Protein AF-A0A2V9V0B8-F1 (afdb_monomer)

Mean predicted aligned error: 8.48 Å

Structure (mmCIF, N/CA/C/O backbone):
data_AF-A0A2V9V0B8-F1
#
_entry.id   AF-A0A2V9V0B8-F1
#
loop_
_atom_site.group_PDB
_atom_site.id
_atom_site.type_symbol
_atom_site.label_atom_id
_atom_site.label_alt_id
_atom_site.label_comp_id
_atom_site.label_asym_id
_atom_site.label_entity_id
_atom_site.label_seq_id
_atom_site.pdbx_PDB_ins_code
_atom_site.Cartn_x
_atom_site.Cartn_y
_atom_site.Cartn_z
_atom_site.occupancy
_atom_site.B_iso_or_equiv
_atom_site.auth_seq_id
_atom_site.auth_comp_id
_atom_site.auth_asym_id
_atom_site.auth_atom_id
_atom_site.pdbx_PDB_model_num
ATOM 1 N N . MET A 1 1 ? -16.215 -21.536 -35.390 1.00 45.47 1 MET A N 1
ATOM 2 C CA . MET A 1 1 ? -16.558 -21.417 -33.957 1.00 45.47 1 MET A CA 1
ATOM 3 C C . MET A 1 1 ? -15.459 -22.131 -33.192 1.00 45.47 1 MET A C 1
ATOM 5 O O . MET A 1 1 ? -15.391 -23.346 -33.280 1.00 45.47 1 MET A O 1
ATOM 9 N N . SER A 1 2 ? -14.535 -21.399 -32.573 1.00 42.06 2 SER A N 1
ATOM 10 C CA . SER A 1 2 ? -13.483 -21.996 -31.746 1.00 42.06 2 SER A CA 1
ATOM 11 C C . SER A 1 2 ? -13.419 -21.199 -30.455 1.00 42.06 2 SER A C 1
ATOM 13 O O . SER A 1 2 ? -13.039 -20.029 -30.455 1.00 42.06 2 SER A O 1
ATOM 15 N N . SER A 1 3 ? -13.926 -21.808 -29.390 1.00 45.09 3 SER A N 1
ATOM 16 C CA . SER A 1 3 ? -13.973 -21.237 -28.052 1.00 45.09 3 SER A CA 1
ATOM 17 C C . SER A 1 3 ? -12.559 -21.225 -27.480 1.00 45.09 3 SER A C 1
ATOM 19 O O . SER A 1 3 ? -12.031 -22.264 -27.096 1.00 45.09 3 SER A O 1
ATOM 21 N N . GLY A 1 4 ? -11.940 -20.045 -27.447 1.00 48.38 4 GLY A N 1
ATOM 22 C CA . GLY A 1 4 ? -10.722 -19.810 -26.683 1.00 48.38 4 GLY A CA 1
ATOM 23 C C . GLY A 1 4 ? -11.075 -19.788 -25.203 1.00 48.38 4 GLY A C 1
ATOM 24 O O . GLY A 1 4 ? -11.784 -18.898 -24.742 1.00 48.38 4 GLY A O 1
ATOM 25 N N . THR A 1 5 ? -10.613 -20.794 -24.472 1.00 51.44 5 THR A N 1
ATOM 26 C CA . THR A 1 5 ? -10.632 -20.838 -23.012 1.00 51.44 5 THR A CA 1
ATOM 27 C C . THR A 1 5 ? -10.065 -19.531 -22.466 1.00 51.44 5 THR A C 1
ATOM 29 O O . THR A 1 5 ? -8.872 -19.266 -22.619 1.00 51.44 5 THR A O 1
ATOM 32 N N . ALA A 1 6 ? -10.914 -18.709 -21.846 1.00 50.41 6 ALA A N 1
ATOM 33 C CA . ALA A 1 6 ? -10.464 -17.603 -21.019 1.00 50.41 6 ALA A CA 1
ATOM 34 C C . ALA A 1 6 ? -9.689 -18.223 -19.855 1.00 50.41 6 ALA A C 1
ATOM 36 O O . ALA A 1 6 ? -10.278 -18.676 -18.875 1.00 50.41 6 ALA A O 1
ATOM 37 N N . ALA A 1 7 ? -8.370 -18.327 -20.011 1.00 52.16 7 ALA A N 1
ATOM 38 C CA . ALA A 1 7 ? -7.483 -18.605 -18.904 1.00 52.16 7 ALA A CA 1
ATOM 39 C C . ALA A 1 7 ? -7.860 -17.610 -17.805 1.00 52.16 7 ALA A C 1
ATOM 41 O O . ALA A 1 7 ? -7.801 -16.394 -18.009 1.00 52.16 7 ALA A O 1
ATOM 42 N N . TYR A 1 8 ? -8.332 -18.138 -16.678 1.00 49.56 8 TYR A N 1
ATOM 43 C CA . TYR A 1 8 ? -8.553 -17.377 -15.462 1.00 49.56 8 TYR A CA 1
ATOM 44 C C . TYR A 1 8 ? -7.166 -16.989 -14.951 1.00 49.56 8 TYR A C 1
ATOM 46 O O . TYR A 1 8 ? -6.631 -17.587 -14.025 1.00 49.56 8 TYR A O 1
ATOM 54 N N . PHE A 1 9 ? -6.527 -16.034 -15.626 1.00 49.31 9 PHE A N 1
ATOM 55 C CA . PHE A 1 9 ? -5.489 -15.249 -15.002 1.00 49.31 9 PHE A CA 1
ATOM 56 C C . PHE A 1 9 ? -6.236 -14.511 -13.903 1.00 49.31 9 PHE A C 1
ATOM 58 O O . PHE A 1 9 ? -7.113 -13.706 -14.245 1.00 49.31 9 PHE A O 1
ATOM 65 N N . PRO A 1 10 ? -5.994 -14.798 -12.611 1.00 50.44 10 PRO A N 1
ATOM 66 C CA . PRO A 1 10 ? -6.465 -13.881 -11.596 1.00 50.44 10 PRO A CA 1
ATOM 67 C C . PRO A 1 10 ? -5.897 -12.535 -12.028 1.00 50.44 10 PRO A C 1
ATOM 69 O O . PRO A 1 10 ? -4.676 -12.380 -12.099 1.00 50.44 10 PRO A O 1
ATOM 72 N N . ARG A 1 11 ? -6.767 -11.608 -12.454 1.00 55.53 11 ARG A N 1
ATOM 73 C CA . ARG A 1 11 ? -6.347 -10.228 -12.659 1.00 55.53 11 ARG A CA 1
ATOM 74 C C . ARG A 1 11 ? -5.778 -9.855 -11.311 1.00 55.53 11 ARG A C 1
ATOM 76 O O . ARG A 1 11 ? -6.534 -9.763 -10.348 1.00 55.53 11 ARG A O 1
ATOM 83 N N . VAL A 1 12 ? -4.452 -9.774 -11.235 1.00 56.19 12 VAL A N 1
ATOM 84 C CA . VAL A 1 12 ? -3.772 -9.268 -10.053 1.00 56.19 12 VAL A CA 1
ATOM 85 C C . VAL A 1 12 ? -4.466 -7.936 -9.802 1.00 56.19 12 VAL A C 1
ATOM 87 O O . VAL A 1 12 ? -4.494 -7.124 -10.737 1.00 56.19 12 VAL A O 1
ATOM 90 N N . PRO A 1 13 ? -5.157 -7.755 -8.661 1.00 59.81 13 PRO A N 1
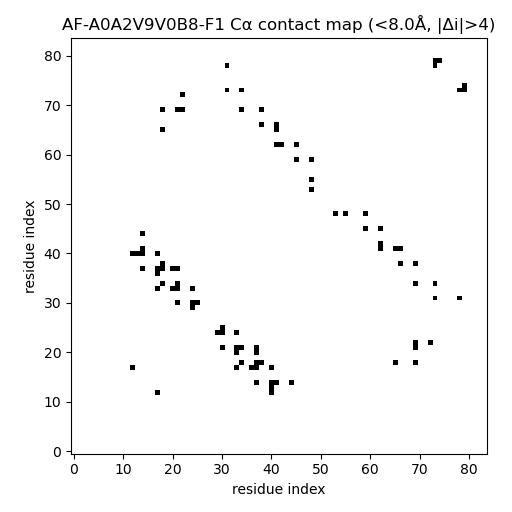ATOM 91 C CA . PRO A 1 13 ? -5.895 -6.529 -8.425 1.00 59.81 13 PRO A CA 1
ATOM 92 C C . PRO A 1 13 ? -4.944 -5.370 -8.680 1.00 59.81 13 PRO A C 1
ATOM 94 O O . PRO A 1 13 ? -3.808 -5.385 -8.195 1.00 59.81 13 PRO A O 1
ATOM 97 N N . ARG A 1 14 ? -5.359 -4.415 -9.517 1.00 84.44 14 ARG A N 1
ATOM 98 C CA . ARG A 1 14 ? -4.506 -3.264 -9.822 1.00 84.44 14 ARG A CA 1
ATOM 99 C C . ARG A 1 14 ? -4.247 -2.593 -8.476 1.00 84.44 14 ARG A C 1
ATOM 101 O O . ARG A 1 14 ? -5.208 -2.380 -7.747 1.00 84.44 14 ARG A O 1
ATOM 108 N N . TRP A 1 15 ? -3.000 -2.298 -8.122 1.00 94.00 15 TRP A N 1
ATOM 109 C CA . TRP A 1 15 ? -2.625 -1.814 -6.781 1.00 94.00 15 TRP A CA 1
ATOM 110 C C . TRP A 1 15 ? -3.539 -0.687 -6.252 1.00 94.00 15 TRP A C 1
ATOM 112 O O . TRP A 1 15 ? -3.884 -0.665 -5.074 1.00 94.00 15 TRP A O 1
ATOM 122 N N . HIS A 1 16 ? -4.045 0.168 -7.148 1.00 94.62 16 HIS A N 1
ATOM 123 C CA . HIS A 1 16 ? -5.067 1.187 -6.895 1.00 94.62 16 HIS A CA 1
ATOM 124 C C . HIS A 1 16 ? -6.368 0.672 -6.249 1.00 94.62 16 HIS A C 1
ATOM 126 O O . HIS A 1 16 ? -6.987 1.366 -5.448 1.00 94.62 16 HIS A O 1
ATOM 132 N N . GLU A 1 17 ? -6.849 -0.506 -6.640 1.00 95.69 17 GLU A N 1
ATOM 133 C CA . GLU A 1 17 ? -8.075 -1.113 -6.116 1.00 95.69 17 GLU A CA 1
ATOM 134 C C . GLU A 1 17 ? -7.879 -1.573 -4.676 1.00 95.69 17 GLU A C 1
ATOM 136 O O . GLU A 1 17 ? -8.718 -1.268 -3.832 1.00 95.69 17 GLU A O 1
ATOM 141 N N . LEU A 1 18 ? -6.753 -2.228 -4.382 1.00 97.00 18 LEU A N 1
ATOM 142 C CA . LEU A 1 18 ? -6.412 -2.647 -3.021 1.00 97.00 18 LEU A CA 1
ATOM 143 C C . LEU A 1 18 ? -6.116 -1.443 -2.129 1.00 97.00 18 LEU A C 1
ATOM 145 O O . LEU A 1 18 ? -6.593 -1.391 -1.000 1.00 97.00 18 LEU A O 1
ATOM 149 N N . TYR A 1 19 ? -5.425 -0.435 -2.660 1.00 97.69 19 TYR A N 1
ATOM 150 C CA . TYR A 1 19 ? -5.217 0.838 -1.979 1.00 97.69 19 TYR A CA 1
ATOM 151 C C . TYR A 1 19 ? -6.545 1.500 -1.585 1.00 97.69 19 TYR A C 1
ATOM 153 O O . TYR A 1 19 ? -6.766 1.801 -0.413 1.00 97.69 19 TYR A O 1
ATOM 161 N N . LYS A 1 20 ? -7.486 1.649 -2.527 1.00 96.94 20 LYS A N 1
ATOM 162 C CA . LYS A 1 20 ? -8.826 2.177 -2.220 1.00 96.94 20 LYS A CA 1
ATOM 163 C C . LYS A 1 20 ? -9.583 1.286 -1.237 1.00 96.94 20 LYS A C 1
ATOM 165 O O . LYS A 1 20 ? -10.235 1.804 -0.338 1.00 96.94 20 LYS A O 1
ATOM 170 N N . ALA A 1 21 ? -9.496 -0.034 -1.385 1.00 96.81 21 ALA A N 1
ATOM 171 C CA . ALA A 1 21 ? -10.138 -0.968 -0.467 1.00 96.81 21 ALA A CA 1
ATOM 172 C C . ALA A 1 21 ? -9.595 -0.843 0.964 1.00 96.81 21 ALA A C 1
ATOM 174 O O . ALA A 1 21 ? -10.355 -1.065 1.897 1.00 96.81 21 ALA A O 1
ATOM 175 N N . ALA A 1 22 ? -8.323 -0.475 1.143 1.00 96.94 22 ALA A N 1
ATOM 176 C CA . ALA A 1 22 ? -7.746 -0.174 2.450 1.00 96.94 22 ALA A CA 1
ATOM 177 C C . ALA A 1 22 ? -8.234 1.173 3.006 1.00 96.94 22 ALA A C 1
ATOM 179 O O . ALA A 1 22 ? -8.619 1.237 4.170 1.00 96.94 22 ALA A O 1
ATOM 180 N N . LEU A 1 23 ? -8.275 2.228 2.182 1.00 96.81 23 LEU A N 1
ATOM 181 C CA . LEU A 1 23 ? -8.736 3.558 2.607 1.00 96.81 23 LEU A CA 1
ATOM 182 C C . LEU A 1 23 ? -10.216 3.598 3.009 1.00 96.81 23 LEU A C 1
ATOM 184 O O . LEU A 1 23 ? -10.591 4.363 3.893 1.00 96.81 23 LEU A O 1
ATOM 188 N N . PHE A 1 24 ? -11.053 2.808 2.335 1.00 96.94 24 PHE A N 1
ATOM 189 C CA . PHE A 1 24 ? -12.503 2.790 2.545 1.00 96.94 24 PHE A CA 1
ATOM 190 C C . PHE A 1 24 ? -12.988 1.585 3.364 1.00 96.94 24 PHE A C 1
ATOM 192 O O . PHE A 1 24 ? -14.194 1.354 3.441 1.00 96.94 24 PHE A O 1
ATOM 199 N N . GLU A 1 25 ? -12.087 0.810 3.976 1.00 97.69 25 GLU A N 1
ATOM 200 C CA . GLU A 1 25 ? -12.491 -0.258 4.890 1.00 97.69 25 GLU A CA 1
ATOM 201 C C . GLU A 1 25 ? -13.031 0.336 6.198 1.00 97.69 25 GLU A C 1
ATOM 203 O O . GLU A 1 25 ? -12.373 1.133 6.865 1.00 97.69 25 GLU A O 1
ATOM 208 N N . THR A 1 26 ? -14.245 -0.063 6.569 1.00 94.94 26 THR A N 1
ATOM 209 C CA . THR A 1 26 ? -14.941 0.420 7.772 1.00 94.94 26 THR A CA 1
ATOM 210 C C . THR A 1 26 ? -14.891 -0.584 8.917 1.00 94.94 26 THR A C 1
ATOM 212 O O . THR A 1 26 ? -15.083 -0.217 10.076 1.00 94.94 26 THR A O 1
ATOM 215 N N . ASP A 1 27 ? -14.658 -1.858 8.603 1.00 97.12 27 ASP A N 1
ATOM 216 C CA . ASP A 1 27 ? -14.525 -2.925 9.584 1.00 97.12 27 ASP A CA 1
ATOM 217 C C . ASP A 1 27 ? -13.124 -2.889 10.205 1.00 97.12 27 ASP A C 1
ATOM 219 O O . ASP A 1 27 ? -12.135 -3.269 9.571 1.00 97.12 27 ASP A O 1
ATOM 223 N N . ARG A 1 28 ? -13.040 -2.434 11.463 1.00 92.12 28 ARG A N 1
ATOM 224 C CA . ARG A 1 28 ? -11.770 -2.224 12.179 1.00 92.12 28 ARG A CA 1
ATOM 225 C C . ARG A 1 28 ? -10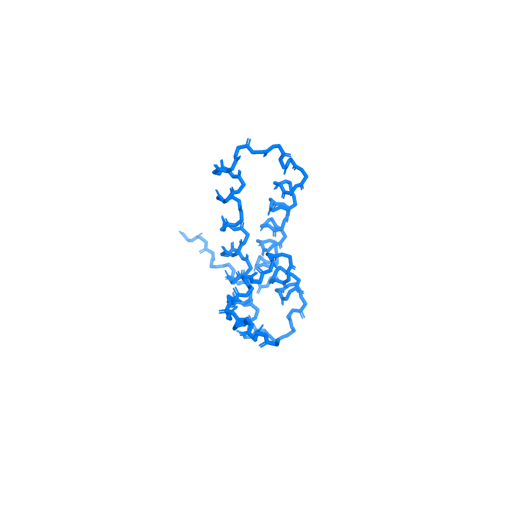.912 -3.481 12.265 1.00 92.12 28 ARG A C 1
ATOM 227 O O . ARG A 1 28 ? -9.690 -3.350 12.283 1.00 92.12 28 ARG A O 1
ATOM 234 N N . ASP A 1 29 ? -11.525 -4.661 12.261 1.00 94.56 29 ASP A N 1
ATOM 235 C CA . ASP A 1 29 ? -10.803 -5.931 12.333 1.00 94.56 29 ASP A CA 1
ATOM 236 C C . ASP A 1 29 ? -10.161 -6.295 10.985 1.00 94.56 29 ASP A C 1
ATOM 238 O O . ASP A 1 29 ? -9.152 -6.999 10.935 1.00 94.56 29 ASP A O 1
ATOM 242 N N . LYS A 1 30 ? -10.704 -5.774 9.877 1.00 96.31 30 LYS A N 1
ATOM 243 C CA . LYS A 1 30 ? -10.196 -6.000 8.515 1.00 96.31 30 LYS A CA 1
ATOM 244 C C . LYS A 1 30 ? -9.213 -4.938 8.047 1.00 96.31 30 LYS A C 1
ATOM 246 O O . LYS A 1 30 ? -8.417 -5.228 7.152 1.00 96.31 30 LYS A O 1
ATOM 251 N N . ILE A 1 31 ? -9.239 -3.736 8.629 1.00 95.38 31 ILE A N 1
ATOM 252 C CA . ILE A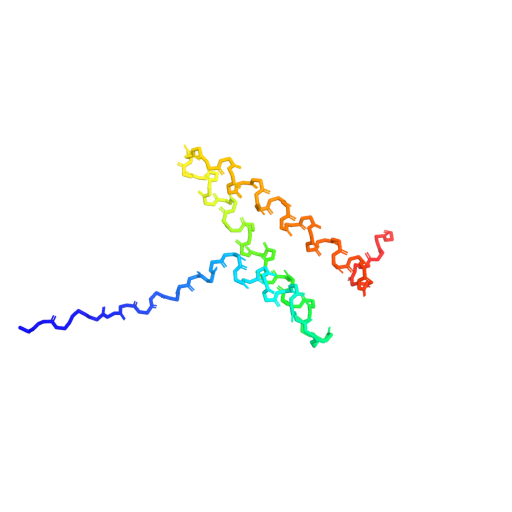 1 31 ? -8.346 -2.641 8.221 1.00 95.38 31 ILE A CA 1
ATOM 253 C C . ILE A 1 31 ? -6.866 -3.075 8.199 1.00 95.38 31 ILE A C 1
ATOM 255 O O . ILE A 1 31 ? -6.226 -2.864 7.167 1.00 95.38 31 ILE A O 1
ATOM 259 N N . PRO A 1 32 ? -6.302 -3.732 9.240 1.00 95.75 32 PRO A N 1
ATOM 260 C CA . PRO A 1 32 ? -4.898 -4.146 9.212 1.00 95.75 32 PRO A CA 1
ATOM 261 C C . PRO A 1 32 ? -4.574 -5.073 8.034 1.00 95.75 32 PRO A C 1
ATOM 263 O O . PRO A 1 32 ? -3.564 -4.891 7.355 1.00 95.75 32 PRO A O 1
ATOM 266 N N . GLN A 1 33 ? -5.460 -6.035 7.753 1.00 96.69 33 GLN A N 1
ATOM 267 C CA . GLN A 1 33 ? -5.296 -6.960 6.635 1.00 96.69 33 GLN A CA 1
ATOM 268 C C . GLN A 1 33 ? -5.348 -6.225 5.290 1.00 96.69 33 GLN A C 1
ATOM 270 O O . GLN A 1 33 ? -4.498 -6.459 4.432 1.00 96.69 33 GLN A O 1
ATOM 275 N N . ARG A 1 34 ? -6.314 -5.319 5.103 1.00 97.69 34 ARG A N 1
ATOM 276 C CA . ARG A 1 34 ? -6.472 -4.570 3.848 1.00 97.69 34 ARG A CA 1
ATOM 277 C C . ARG A 1 34 ? -5.292 -3.653 3.568 1.00 97.69 34 ARG A C 1
ATOM 279 O O . ARG A 1 34 ? -4.856 -3.567 2.422 1.00 97.69 34 ARG A O 1
ATOM 286 N N . ILE A 1 35 ? -4.739 -3.026 4.605 1.00 96.81 35 ILE A N 1
ATOM 287 C CA . ILE A 1 35 ? -3.511 -2.237 4.478 1.00 96.81 35 ILE A CA 1
ATOM 288 C C . ILE A 1 35 ? -2.350 -3.130 4.020 1.00 96.81 35 ILE A C 1
ATOM 290 O O . ILE A 1 35 ? -1.686 -2.794 3.043 1.00 96.81 35 ILE A O 1
ATOM 294 N N . ALA A 1 36 ? -2.145 -4.293 4.648 1.00 96.38 36 ALA A N 1
ATOM 295 C CA . ALA A 1 36 ? -1.066 -5.210 4.269 1.00 96.38 36 ALA A CA 1
ATOM 296 C C . ALA A 1 36 ? -1.207 -5.742 2.826 1.00 96.38 36 ALA A C 1
ATOM 298 O O . ALA A 1 36 ? -0.218 -5.881 2.102 1.00 96.38 36 ALA A O 1
ATOM 299 N N . GLU A 1 37 ? -2.434 -6.027 2.380 1.00 96.56 37 GLU A N 1
ATOM 300 C CA . GLU A 1 37 ? -2.722 -6.430 0.997 1.00 96.56 37 GLU A CA 1
ATOM 301 C C . GLU A 1 37 ? -2.384 -5.315 -0.004 1.00 96.56 37 GLU A C 1
ATOM 303 O O . GLU A 1 37 ? -1.761 -5.583 -1.039 1.00 96.56 37 GLU A O 1
ATOM 308 N N . ALA A 1 38 ? -2.742 -4.068 0.316 1.00 97.44 38 ALA A N 1
ATOM 309 C CA . ALA A 1 38 ? -2.422 -2.902 -0.498 1.00 97.44 38 ALA A CA 1
ATOM 310 C C . ALA A 1 38 ? -0.908 -2.650 -0.572 1.00 97.44 38 ALA A C 1
ATOM 312 O O . ALA A 1 38 ? -0.369 -2.561 -1.675 1.00 97.44 38 ALA A O 1
ATOM 313 N N . GLU A 1 39 ? -0.210 -2.624 0.567 1.00 96.94 39 GLU A N 1
ATOM 314 C CA . GLU A 1 39 ? 1.250 -2.454 0.636 1.00 96.94 39 GLU A CA 1
ATOM 315 C C . GLU A 1 39 ? 1.972 -3.509 -0.211 1.00 96.94 39 GLU A C 1
ATOM 317 O O . GLU A 1 39 ? 2.834 -3.184 -1.029 1.00 96.94 39 GLU A O 1
ATOM 322 N N . LYS A 1 40 ? 1.576 -4.782 -0.080 1.00 96.25 40 LYS A N 1
ATOM 323 C CA . LYS A 1 40 ? 2.161 -5.878 -0.860 1.00 96.25 40 LYS A CA 1
ATOM 324 C C . LYS A 1 40 ? 1.983 -5.671 -2.364 1.00 96.25 40 LYS A C 1
ATOM 326 O O . LYS A 1 40 ? 2.910 -5.941 -3.127 1.00 96.25 40 LYS A O 1
ATOM 331 N N . SER A 1 41 ? 0.803 -5.226 -2.793 1.00 95.69 41 SER A N 1
ATOM 332 C CA . SER A 1 41 ? 0.510 -4.984 -4.208 1.00 95.69 41 SER A CA 1
ATOM 333 C C . SER A 1 41 ? 1.271 -3.775 -4.759 1.00 95.69 41 SER A C 1
ATOM 335 O O . SER A 1 41 ? 1.832 -3.861 -5.851 1.00 95.69 41 SER A O 1
ATOM 337 N N . ILE A 1 42 ? 1.370 -2.692 -3.985 1.00 95.69 42 ILE A N 1
ATOM 338 C CA . ILE A 1 42 ? 2.131 -1.489 -4.346 1.00 95.69 42 ILE A CA 1
ATOM 339 C C . ILE A 1 42 ? 3.624 -1.817 -4.493 1.00 95.69 42 ILE A C 1
ATOM 341 O O . ILE A 1 42 ? 4.228 -1.503 -5.516 1.00 95.69 42 ILE A O 1
ATOM 345 N N . VAL A 1 43 ? 4.208 -2.547 -3.536 1.00 94.75 43 VAL A N 1
ATOM 346 C CA . VAL A 1 43 ? 5.614 -2.984 -3.608 1.00 94.75 43 VAL A CA 1
ATOM 347 C C . VAL A 1 43 ? 5.859 -3.922 -4.792 1.00 94.75 43 VAL A C 1
ATOM 349 O O . VAL A 1 43 ? 6.907 -3.845 -5.434 1.00 94.75 43 VAL A O 1
ATOM 352 N N . ALA A 1 44 ? 4.916 -4.816 -5.101 1.00 93.44 44 ALA A N 1
ATOM 353 C CA . ALA A 1 44 ? 5.020 -5.665 -6.285 1.00 93.44 44 ALA A CA 1
ATOM 354 C C . ALA A 1 44 ? 5.048 -4.824 -7.570 1.00 93.44 44 ALA A C 1
ATOM 356 O O . ALA A 1 44 ? 5.916 -5.047 -8.412 1.00 93.44 44 ALA A O 1
ATOM 357 N N . ARG A 1 45 ? 4.178 -3.811 -7.679 1.00 93.50 45 ARG A N 1
ATOM 358 C CA . ARG A 1 45 ? 4.159 -2.911 -8.835 1.00 93.50 45 ARG A CA 1
ATOM 359 C C . ARG A 1 45 ? 5.450 -2.107 -8.968 1.00 93.50 45 ARG A C 1
ATOM 361 O O . ARG A 1 45 ? 6.010 -2.070 -10.057 1.00 93.50 45 ARG A O 1
ATOM 368 N N . ALA A 1 46 ? 5.958 -1.536 -7.878 1.00 91.50 46 ALA A N 1
ATOM 369 C CA . ALA A 1 46 ? 7.219 -0.790 -7.891 1.00 91.50 46 ALA A CA 1
ATOM 370 C C . ALA A 1 46 ? 8.385 -1.650 -8.416 1.00 91.50 46 ALA A C 1
ATOM 372 O O . ALA A 1 46 ? 9.207 -1.199 -9.211 1.00 91.50 46 ALA A O 1
ATOM 373 N N . ARG A 1 47 ? 8.426 -2.937 -8.039 1.00 91.50 47 ARG A N 1
ATOM 374 C CA . ARG A 1 47 ? 9.429 -3.887 -8.550 1.00 91.50 47 ARG A CA 1
ATOM 375 C C . ARG A 1 47 ? 9.276 -4.164 -10.046 1.00 91.50 47 ARG A C 1
ATOM 377 O O . ARG A 1 47 ? 10.283 -4.286 -10.737 1.00 91.50 47 ARG A O 1
ATOM 384 N N . GLU A 1 48 ? 8.046 -4.275 -10.547 1.00 90.31 48 GLU A N 1
ATOM 385 C CA . GLU A 1 48 ? 7.782 -4.432 -11.984 1.00 90.31 48 GLU A CA 1
ATOM 386 C C . GLU A 1 48 ? 8.227 -3.199 -12.782 1.00 90.31 48 GLU A C 1
ATOM 388 O O . GLU A 1 48 ? 8.855 -3.341 -13.834 1.00 90.31 48 GLU A O 1
ATOM 393 N N . LEU A 1 49 ? 7.934 -1.995 -12.283 1.00 88.31 49 LEU A N 1
ATOM 394 C CA . LEU A 1 49 ? 8.350 -0.741 -12.918 1.00 88.31 49 LEU A CA 1
ATOM 395 C C . LEU A 1 49 ? 9.873 -0.635 -12.981 1.00 88.31 49 LEU A C 1
ATOM 397 O O . LEU A 1 49 ? 10.432 -0.426 -14.057 1.00 88.31 49 LEU A O 1
ATOM 401 N N . PHE A 1 50 ? 10.545 -0.928 -11.868 1.00 86.25 50 PHE A N 1
ATOM 402 C CA . PHE A 1 50 ? 12.003 -0.970 -11.819 1.00 86.25 50 PHE A CA 1
ATOM 403 C C . PHE A 1 50 ? 12.598 -1.980 -12.816 1.00 86.25 50 PHE A C 1
ATOM 405 O O . PHE A 1 50 ? 13.582 -1.689 -13.492 1.00 86.25 50 PHE A O 1
ATOM 412 N N . ALA A 1 51 ? 11.990 -3.163 -12.954 1.00 86.19 51 ALA A N 1
ATOM 413 C CA . ALA A 1 51 ? 12.474 -4.206 -13.860 1.00 86.19 51 ALA A CA 1
ATOM 414 C C . ALA A 1 51 ? 12.257 -3.887 -15.351 1.00 86.19 51 ALA A C 1
ATOM 416 O O . ALA A 1 51 ? 13.005 -4.373 -16.198 1.00 86.19 51 ALA A O 1
ATOM 417 N N . THR A 1 52 ? 11.229 -3.105 -15.685 1.00 81.94 52 THR A N 1
ATOM 418 C CA . THR A 1 52 ? 10.872 -2.781 -17.078 1.00 81.94 52 THR A CA 1
ATOM 419 C C . THR A 1 52 ? 11.610 -1.560 -17.630 1.00 81.94 52 THR A C 1
ATOM 421 O O . THR A 1 52 ? 11.502 -1.298 -18.828 1.00 81.94 52 THR A O 1
ATOM 424 N N . ASN A 1 53 ? 12.376 -0.844 -16.792 1.00 73.69 53 ASN A N 1
ATOM 425 C CA . ASN A 1 53 ? 13.232 0.296 -17.155 1.00 73.69 53 ASN A CA 1
ATOM 426 C C . ASN A 1 53 ? 12.546 1.291 -18.116 1.00 73.69 53 ASN A C 1
ATOM 428 O O . ASN A 1 53 ? 13.143 1.778 -19.077 1.00 73.69 53 ASN A O 1
ATOM 432 N N . THR A 1 54 ? 11.252 1.510 -17.884 1.00 74.50 54 THR A N 1
ATOM 433 C CA . THR A 1 54 ? 10.384 2.400 -18.654 1.00 74.50 54 THR A CA 1
ATOM 434 C C . THR A 1 54 ? 10.136 3.648 -17.814 1.00 74.50 54 THR A C 1
ATOM 436 O O . THR A 1 54 ? 9.892 3.517 -16.615 1.00 74.50 54 THR A O 1
ATOM 439 N N . ASP A 1 55 ? 10.168 4.832 -18.430 1.00 78.19 55 ASP A N 1
ATOM 440 C CA . ASP A 1 55 ? 9.863 6.101 -17.756 1.00 78.19 55 ASP A CA 1
ATOM 441 C C . ASP A 1 55 ? 8.392 6.130 -17.304 1.00 78.19 55 ASP A C 1
ATOM 443 O O . ASP A 1 55 ? 7.502 6.544 -18.045 1.00 78.19 55 ASP A O 1
ATOM 447 N N . ASN A 1 56 ? 8.136 5.676 -16.074 1.00 84.06 56 ASN A N 1
ATOM 448 C CA . ASN A 1 56 ? 6.823 5.673 -15.421 1.00 84.06 56 ASN A CA 1
ATOM 449 C C . ASN A 1 56 ? 6.810 6.605 -14.202 1.00 84.06 56 ASN A C 1
ATOM 451 O O . ASN A 1 56 ? 6.220 6.280 -13.177 1.00 84.06 56 ASN A O 1
ATOM 455 N N . ILE A 1 57 ? 7.449 7.772 -14.326 1.00 87.12 57 ILE A N 1
ATOM 456 C CA . ILE A 1 57 ? 7.657 8.741 -13.234 1.00 87.12 57 ILE A CA 1
ATOM 457 C C . ILE A 1 57 ? 6.346 9.069 -12.496 1.00 87.12 57 ILE A C 1
ATOM 459 O O . ILE A 1 57 ? 6.326 9.149 -11.271 1.00 87.12 57 ILE A O 1
ATOM 463 N N . GLU A 1 58 ? 5.239 9.231 -13.228 1.00 90.00 58 GLU A N 1
ATOM 464 C CA . GLU A 1 58 ? 3.924 9.499 -12.631 1.00 90.00 58 GLU A CA 1
ATOM 465 C C . GLU A 1 58 ? 3.402 8.321 -11.795 1.00 90.00 58 GLU A C 1
ATOM 467 O O . GLU A 1 58 ? 2.830 8.531 -10.727 1.00 90.00 58 GLU A O 1
ATOM 472 N N . GLU A 1 59 ? 3.588 7.081 -12.266 1.00 92.06 59 GLU A N 1
ATOM 473 C CA . GLU A 1 59 ? 3.156 5.896 -11.521 1.00 92.06 59 GLU A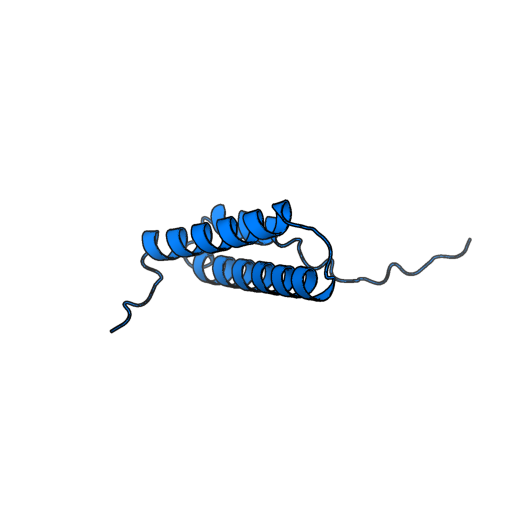 CA 1
ATOM 474 C C . GLU A 1 59 ? 4.064 5.663 -10.308 1.00 92.06 59 GLU A C 1
ATOM 476 O O . GLU A 1 59 ? 3.542 5.374 -9.237 1.00 92.06 59 GLU A O 1
ATOM 481 N N . ASP A 1 60 ? 5.378 5.872 -10.428 1.00 90.75 60 ASP A N 1
ATOM 482 C CA . ASP A 1 60 ? 6.3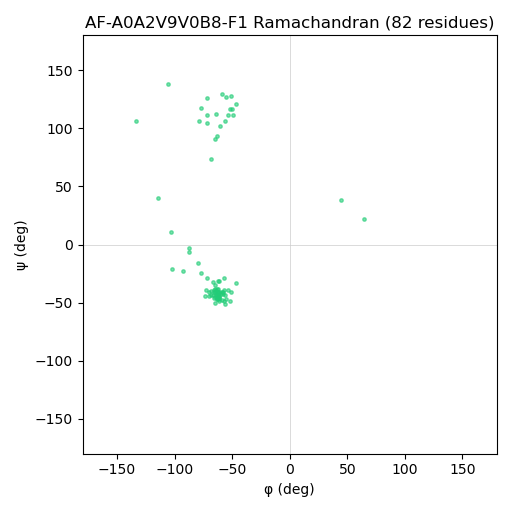20 5.785 -9.302 1.00 90.75 60 ASP A CA 1
ATOM 483 C C . ASP A 1 60 ? 5.936 6.749 -8.171 1.00 90.75 60 ASP A C 1
ATOM 485 O O . ASP A 1 60 ? 5.784 6.324 -7.024 1.00 90.75 60 ASP A O 1
ATOM 489 N N . GLN A 1 61 ? 5.669 8.020 -8.496 1.00 94.38 61 GLN A N 1
ATOM 490 C CA . GLN A 1 61 ? 5.221 8.998 -7.501 1.00 94.38 61 GLN A CA 1
ATOM 491 C C . GLN A 1 61 ? 3.901 8.575 -6.843 1.00 94.38 61 GLN A C 1
ATOM 493 O O . GLN A 1 61 ? 3.740 8.692 -5.629 1.00 94.38 61 GLN A O 1
ATOM 498 N N . ALA A 1 62 ? 2.957 8.043 -7.624 1.00 95.62 62 ALA A N 1
ATOM 499 C CA . ALA A 1 62 ? 1.674 7.596 -7.096 1.00 95.62 62 ALA A CA 1
ATOM 500 C C . ALA A 1 62 ? 1.807 6.376 -6.162 1.00 95.62 62 ALA A C 1
ATOM 502 O O . ALA A 1 62 ? 1.033 6.246 -5.209 1.00 95.62 62 ALA A O 1
ATOM 503 N N . LEU A 1 63 ? 2.775 5.487 -6.410 1.00 95.38 63 LEU A N 1
ATOM 504 C CA . LEU A 1 63 ? 3.081 4.355 -5.531 1.00 95.38 63 LEU A CA 1
ATOM 505 C C . LEU A 1 63 ? 3.685 4.832 -4.202 1.00 95.38 63 LEU A C 1
ATOM 507 O O . LEU A 1 63 ? 3.264 4.354 -3.144 1.00 95.38 63 LEU A O 1
ATOM 511 N N . ASP A 1 64 ? 4.612 5.792 -4.242 1.00 95.94 64 ASP A N 1
ATOM 512 C CA . ASP A 1 64 ? 5.216 6.388 -3.044 1.00 95.94 64 ASP A CA 1
ATOM 513 C C . ASP A 1 64 ? 4.176 7.130 -2.192 1.00 95.94 64 ASP A C 1
ATOM 515 O O . ASP A 1 64 ? 4.074 6.897 -0.981 1.00 95.94 64 ASP A O 1
ATOM 519 N N . ASP A 1 65 ? 3.337 7.953 -2.827 1.00 97.38 65 ASP A N 1
ATOM 520 C CA . ASP A 1 65 ? 2.238 8.664 -2.166 1.00 97.38 65 ASP A CA 1
ATOM 521 C C . ASP A 1 65 ? 1.261 7.682 -1.501 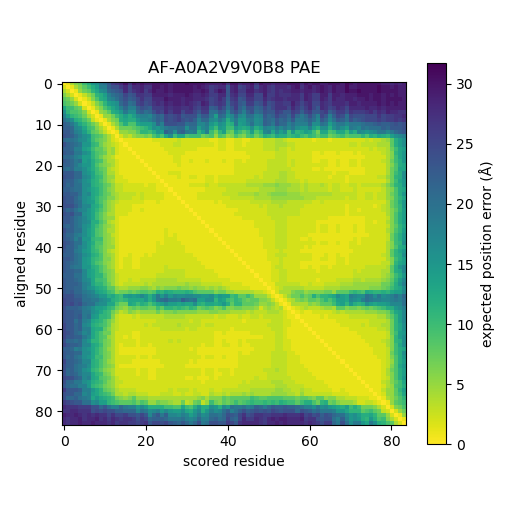1.00 97.38 65 ASP A C 1
ATOM 523 O O . ASP A 1 65 ? 0.811 7.898 -0.370 1.00 97.38 65 ASP A O 1
ATOM 527 N N . ALA A 1 66 ? 0.954 6.566 -2.171 1.00 97.56 66 ALA A N 1
ATOM 528 C CA . ALA A 1 66 ? 0.073 5.535 -1.635 1.00 97.56 66 ALA A CA 1
ATOM 529 C C . ALA A 1 66 ? 0.680 4.829 -0.411 1.00 97.56 66 ALA A C 1
ATOM 531 O O . ALA A 1 66 ? -0.020 4.642 0.588 1.00 97.56 66 ALA A O 1
ATOM 532 N N . LEU A 1 67 ? 1.971 4.469 -0.438 1.00 97.38 67 LEU A N 1
ATOM 533 C CA . LEU A 1 67 ? 2.652 3.887 0.729 1.00 97.38 67 LEU A CA 1
ATOM 534 C C . LEU A 1 67 ? 2.677 4.860 1.908 1.00 97.38 67 LEU A C 1
ATOM 536 O O . LEU A 1 67 ? 2.403 4.465 3.045 1.00 97.38 67 LEU A O 1
ATOM 540 N N . TYR A 1 68 ? 2.956 6.136 1.642 1.00 97.25 68 TYR A N 1
ATOM 541 C CA . TYR A 1 68 ? 2.944 7.169 2.670 1.00 97.25 68 TYR A CA 1
ATOM 542 C C . TYR A 1 68 ? 1.554 7.320 3.306 1.00 97.25 68 TYR A C 1
ATOM 544 O O . TYR A 1 68 ? 1.427 7.325 4.534 1.00 97.25 68 TYR A O 1
ATOM 552 N N . ALA A 1 69 ? 0.496 7.365 2.492 1.00 97.62 69 ALA A N 1
ATOM 553 C CA . ALA A 1 69 ? -0.881 7.452 2.972 1.00 97.62 69 ALA A CA 1
ATOM 554 C C . ALA A 1 69 ? -1.294 6.231 3.814 1.00 97.62 69 ALA A C 1
ATOM 556 O O . ALA A 1 69 ? -1.920 6.394 4.864 1.00 97.62 69 ALA A O 1
ATOM 557 N N . LEU A 1 70 ? -0.909 5.014 3.411 1.00 97.25 70 LEU A N 1
ATOM 558 C CA . LEU A 1 70 ? -1.176 3.796 4.187 1.00 97.25 70 LEU A CA 1
ATOM 559 C C . LEU A 1 70 ? -0.452 3.809 5.539 1.00 97.25 70 LEU A C 1
ATOM 561 O O . LEU A 1 70 ? -1.043 3.457 6.563 1.00 97.25 70 LEU A O 1
ATOM 565 N N . ARG A 1 71 ? 0.795 4.289 5.57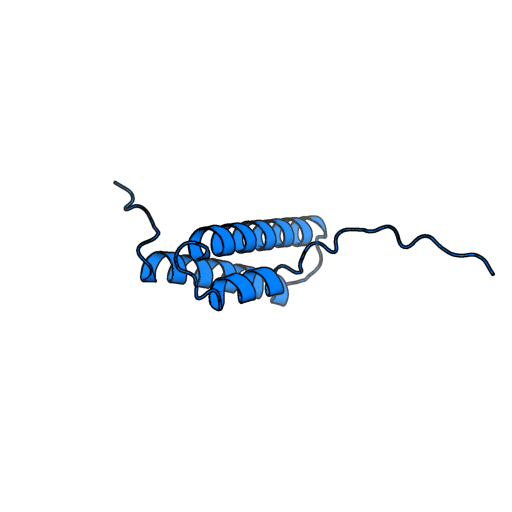7 1.00 96.12 71 ARG A N 1
ATOM 566 C CA . ARG A 1 71 ? 1.560 4.441 6.821 1.00 96.12 71 ARG A CA 1
ATOM 567 C C . ARG A 1 71 ? 0.944 5.474 7.764 1.00 96.12 71 ARG A C 1
ATOM 569 O O . ARG A 1 71 ? 0.873 5.252 8.977 1.00 96.12 71 ARG A O 1
ATOM 576 N N . ALA A 1 72 ? 0.476 6.592 7.213 1.00 96.12 72 ALA A N 1
ATOM 577 C CA . ALA A 1 72 ? -0.263 7.598 7.966 1.00 96.12 72 ALA A CA 1
ATOM 578 C C . ALA A 1 72 ? -1.563 7.009 8.535 1.00 96.12 72 ALA A C 1
ATOM 580 O O . ALA A 1 72 ? -1.829 7.162 9.726 1.00 96.12 72 ALA A O 1
ATOM 581 N N . LEU A 1 73 ? -2.319 6.249 7.734 1.00 94.56 73 LEU A N 1
ATOM 582 C CA . LEU A 1 73 ? -3.530 5.557 8.180 1.00 94.56 73 LEU A CA 1
ATOM 583 C C . LEU A 1 73 ? -3.247 4.580 9.334 1.00 94.56 73 LEU A C 1
ATOM 585 O O . LEU A 1 73 ? -3.937 4.633 10.351 1.00 94.56 73 LEU A O 1
ATOM 589 N N . GLN A 1 74 ? -2.210 3.738 9.231 1.00 94.25 74 GLN A N 1
ATOM 590 C CA . GLN A 1 74 ? -1.792 2.842 10.324 1.00 94.25 74 GLN A CA 1
ATOM 591 C C . GLN A 1 74 ? -1.497 3.615 11.615 1.00 94.25 74 GLN A C 1
ATOM 593 O O . GLN A 1 74 ? -1.918 3.201 12.697 1.00 94.25 74 GLN A O 1
ATOM 598 N N . SER A 1 75 ? -0.797 4.746 11.493 1.00 93.88 75 SER A N 1
ATOM 599 C CA . SER A 1 75 ? -0.441 5.607 12.622 1.00 93.88 75 SER A CA 1
ATOM 600 C C . SER A 1 75 ? -1.681 6.238 13.262 1.00 93.88 75 SER A C 1
ATOM 602 O O . SER A 1 75 ? -1.841 6.170 14.479 1.00 93.88 75 SER A O 1
ATOM 604 N N . CYS A 1 76 ? -2.601 6.784 12.460 1.00 92.94 76 CYS A N 1
ATOM 605 C CA . CYS A 1 76 ? -3.859 7.368 12.937 1.00 92.94 76 CYS A CA 1
ATOM 606 C C . CYS A 1 76 ? -4.757 6.352 13.651 1.00 92.94 76 CYS A C 1
ATOM 608 O O . CYS A 1 76 ? -5.495 6.710 14.567 1.00 92.94 76 CYS A O 1
ATOM 610 N N . LEU A 1 77 ? -4.697 5.086 13.240 1.00 91.38 77 LEU A N 1
ATOM 611 C CA . LEU A 1 77 ? -5.473 4.005 13.839 1.00 91.38 77 LEU A CA 1
ATOM 612 C C . LEU A 1 77 ? -4.782 3.350 15.043 1.00 91.38 77 LEU A C 1
ATOM 614 O O . LEU A 1 77 ? -5.372 2.462 15.659 1.00 91.38 77 LEU A O 1
ATOM 618 N N . GLY A 1 78 ? -3.555 3.765 15.381 1.00 90.94 78 GLY A N 1
ATOM 619 C CA . GLY A 1 78 ? -2.765 3.155 16.453 1.00 90.94 78 GLY A CA 1
ATOM 620 C C . GLY A 1 78 ? -2.374 1.701 16.169 1.00 90.94 78 GLY A C 1
ATOM 621 O O . GLY A 1 78 ? -2.115 0.944 17.098 1.00 90.94 78 GLY A O 1
ATOM 622 N N . LEU A 1 79 ? -2.361 1.295 14.894 1.00 83.62 79 LEU A N 1
ATOM 623 C CA . LEU A 1 79 ? -2.029 -0.070 14.467 1.00 83.62 79 LEU A CA 1
ATOM 624 C C . LEU A 1 79 ? -0.521 -0.321 14.429 1.00 83.62 79 LEU A C 1
ATOM 626 O O . LEU A 1 79 ? -0.077 -1.466 14.366 1.00 83.62 79 LEU A O 1
ATOM 630 N N . GLN A 1 80 ? 0.275 0.743 14.446 1.00 73.12 80 GLN A N 1
ATOM 631 C CA . GLN A 1 80 ? 1.717 0.626 14.500 1.00 73.12 80 GLN A CA 1
ATOM 632 C C . GLN A 1 80 ? 2.131 0.279 15.929 1.00 73.12 80 GLN A C 1
ATOM 634 O O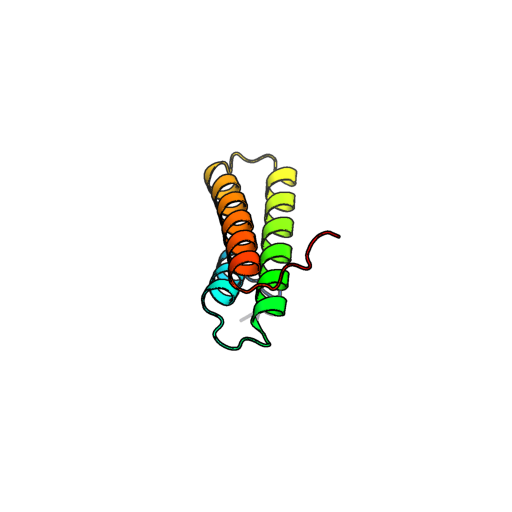 . GLN A 1 80 ? 1.913 1.065 16.850 1.00 73.12 80 GLN A O 1
ATOM 639 N N . ALA A 1 81 ? 2.743 -0.892 16.114 1.00 56.72 81 ALA A N 1
ATOM 640 C CA . ALA A 1 81 ? 3.447 -1.176 17.354 1.00 56.72 81 ALA A CA 1
ATOM 641 C C . ALA A 1 81 ? 4.475 -0.058 17.569 1.00 56.72 81 ALA A C 1
ATOM 643 O O . ALA A 1 81 ? 5.264 0.230 16.661 1.00 56.72 81 ALA A O 1
ATOM 644 N N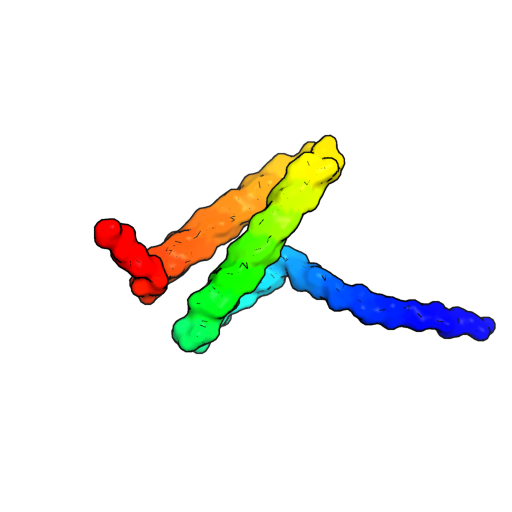 . SER A 1 82 ? 4.449 0.587 18.739 1.00 41.81 82 SER A N 1
ATOM 645 C CA . SER A 1 82 ? 5.564 1.427 19.169 1.00 41.81 82 SER A CA 1
ATOM 646 C C . SER A 1 82 ? 6.842 0.635 18.936 1.00 41.81 82 SER A C 1
ATOM 648 O O . SER A 1 82 ? 6.985 -0.468 19.464 1.00 41.81 82 SER A O 1
ATOM 650 N N . ALA A 1 83 ? 7.742 1.173 18.115 1.00 40.69 83 ALA A N 1
ATOM 651 C CA . ALA A 1 83 ? 9.120 0.722 18.126 1.00 40.69 83 ALA A CA 1
ATOM 652 C C . ALA A 1 83 ? 9.636 1.010 19.544 1.00 40.69 83 ALA A C 1
ATOM 654 O O . ALA A 1 83 ? 9.817 2.173 19.905 1.00 40.69 83 ALA A O 1
ATOM 655 N N . ALA A 1 84 ? 9.699 -0.041 20.361 1.00 34.12 84 ALA A N 1
ATOM 656 C CA . ALA A 1 84 ? 10.346 -0.047 21.665 1.00 34.12 84 ALA A CA 1
ATOM 657 C C . ALA A 1 84 ? 11.859 -0.200 21.485 1.00 34.12 84 ALA A C 1
ATOM 659 O O . ALA A 1 84 ? 12.261 -0.910 20.532 1.00 34.12 84 ALA A O 1
#

Sequence (84 aa):
MSSGTAAYFPRVPRWHELYKAALFETDRDKIPQRIAEAEKSIVARARELFATNTDNIEEDQALDDALYALRALQSCLGLQASAA

Secondary structure (DSSP, 8-state):
-----------PPPHHHHHHHHHT---TTTHHHHHHHHHHHHHHHHHHHHHHT---HHHHHHHHHHHHHHHHHHHHTT-SPP--

Solvent-accessible surface area (backbone atoms only — not comparable to full-atom values): 5081 Å² total; per-residue (Å²): 141,80,88,76,77,77,74,82,65,77,73,70,71,55,39,68,58,37,42,49,52,27,76,69,48,81,54,77,86,49,33,67,57,32,42,52,54,13,52,54,37,38,54,51,48,54,52,51,49,66,73,62,77,57,97,48,66,71,59,54,52,52,45,53,53,48,53,51,51,51,53,51,50,34,54,77,68,63,68,56,76,76,87,123

pLDDT: mean 83.9, std 18.7, range [34.12, 97.69]

Foldseek 3Di:
DDDDPPPPPVPLPQLVVLLVCLVPDPPLVCNVVSLVSSLVNLVVVLVVCVVVVDPPVVSNVVSVVSNVVSVVVCVVSVVDDPPD

Nearest PDB structures (foldseek):
  5tqb-assembly1_B  TM=7.247E-01  e=3.727E+00  Thermochaetoides thermophila DSM 1495
  5wd8-assembly2_B  TM=5.607E-01  e=2.215E+00  Legionella pneumophila subsp. pneumophila ATCC 43290
  7paj-assembly1_N  TM=5.861E-01  e=3.134E+00  Mycoplasmoides pneumoniae M129
  1y4c-assembly1_A  TM=6.503E-01  e=4.977E+00  Escherichia coli
  5wd9-assembly1_A  TM=5.416E-01  e=4.697E+00  Legionella pneumophila subsp. pneumophila ATCC 43290

Radius of gyration: 16.2 Å; Cα contacts (8 Å, |Δi|>4): 47; chains: 1; bounding box: 30×32×56 Å